Protein AF-A0A3M1KLF6-F1 (afdb_monomer)

Mean predicted aligned error: 7.5 Å

Foldseek 3Di:
DDWAQAQQPRHIAAFDPDQPDDDPVSVCCRRHHHPVLVVVLVVVLVVVCVVVVADCVDVVSVVVSVVVVCVNRVNDVPPDDDPPPPPPDD

pLDDT: mean 86.02, std 16.47, range [38.25, 96.5]

Secondary structure (DSS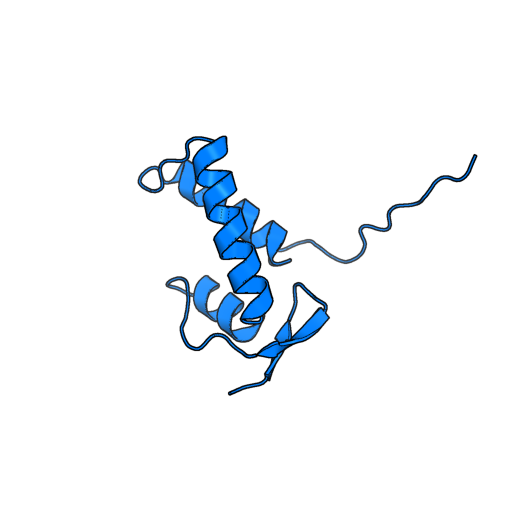P, 8-state):
--EEE-TTTSSEEEBPSS-SSSHHHHHHHHHHSBHHHHHHHHHHHHHHHHHTT--TTSHHHHHHHHHHHHHHTT--TT--S---------

Sequence (90 aa):
MATISCKRCGKDGEQLDQKPLGGSLGDEIRDSICASCWAEWDELQLKIINEYRLNLAIPQHYDMLVDEMRNFLNLKEGATGTQSLELEDD

Structure (mmCIF, N/CA/C/O backbone):
data_AF-A0A3M1KLF6-F1
#
_entry.id   AF-A0A3M1KLF6-F1
#
loop_
_atom_site.group_PDB
_atom_site.id
_atom_site.type_symbol
_atom_site.label_atom_id
_atom_site.label_alt_id
_atom_site.label_comp_id
_atom_site.label_asym_id
_atom_site.label_entity_id
_atom_site.label_seq_id
_atom_site.pdbx_PDB_ins_code
_atom_site.Cartn_x
_atom_site.Cartn_y
_atom_site.Cartn_z
_atom_site.occupancy
_atom_site.B_iso_or_equiv
_atom_site.auth_seq_id
_atom_site.auth_comp_id
_atom_site.auth_asym_id
_atom_site.auth_atom_id
_atom_site.pdbx_PDB_model_num
ATOM 1 N N . MET A 1 1 ? -19.393 -1.936 8.284 1.00 63.06 1 MET A N 1
ATOM 2 C CA . MET A 1 1 ? -18.028 -2.036 7.738 1.00 63.06 1 MET A CA 1
ATOM 3 C C . MET A 1 1 ? -17.240 -2.945 8.662 1.00 63.06 1 MET A C 1
ATOM 5 O O . MET A 1 1 ? -17.542 -2.960 9.852 1.00 63.06 1 MET A O 1
ATOM 9 N N . ALA A 1 2 ? -16.377 -3.803 8.122 1.00 85.75 2 ALA A N 1
ATOM 10 C CA . ALA A 1 2 ? -15.598 -4.726 8.942 1.00 85.75 2 ALA A CA 1
ATOM 11 C C . ALA A 1 2 ? -14.381 -3.995 9.516 1.00 85.75 2 ALA A C 1
ATOM 13 O O . ALA A 1 2 ? -13.789 -3.157 8.839 1.00 85.75 2 ALA A O 1
ATOM 14 N N . THR A 1 3 ? -14.029 -4.311 10.756 1.00 90.31 3 THR A N 1
ATOM 15 C CA . THR A 1 3 ? -12.821 -3.800 11.402 1.00 90.31 3 THR A CA 1
ATOM 16 C C . THR A 1 3 ? -11.734 -4.857 11.293 1.00 90.31 3 THR A C 1
ATOM 18 O O . THR A 1 3 ? -11.998 -6.030 11.559 1.00 90.31 3 THR A O 1
ATOM 21 N N . ILE A 1 4 ? -10.528 -4.449 10.914 1.00 94.00 4 ILE A N 1
ATOM 22 C CA . ILE A 1 4 ? -9.357 -5.323 10.850 1.00 94.00 4 ILE A CA 1
ATOM 23 C C . ILE A 1 4 ? -8.211 -4.745 11.675 1.00 94.00 4 ILE A C 1
ATOM 25 O O . ILE A 1 4 ? -8.098 -3.526 11.828 1.00 94.00 4 ILE A O 1
ATOM 29 N N . SER A 1 5 ? -7.323 -5.612 12.147 1.00 93.69 5 SER A N 1
ATOM 30 C CA . SER A 1 5 ? -6.098 -5.192 12.820 1.00 93.69 5 SER A CA 1
ATOM 31 C C . SER A 1 5 ? -5.023 -4.883 11.777 1.00 93.69 5 SER A C 1
ATOM 33 O O . SER A 1 5 ? -4.499 -5.778 11.114 1.00 93.69 5 SER A O 1
ATOM 35 N N . CYS A 1 6 ? -4.711 -3.598 11.604 1.00 94.94 6 CYS A N 1
ATOM 36 C CA . CYS A 1 6 ? -3.809 -3.137 10.556 1.00 94.94 6 CYS A CA 1
ATOM 37 C C . CYS A 1 6 ? -2.341 -3.445 10.890 1.00 94.94 6 CYS A C 1
ATOM 39 O O . CYS A 1 6 ? -1.809 -2.944 11.882 1.00 94.94 6 CYS A O 1
ATOM 41 N N . LYS A 1 7 ? -1.644 -4.186 10.018 1.00 93.50 7 LYS A N 1
ATOM 42 C CA . LYS A 1 7 ? -0.202 -4.483 10.150 1.00 93.50 7 LYS A CA 1
ATOM 43 C C . LYS A 1 7 ? 0.686 -3.236 10.073 1.00 93.50 7 LYS A C 1
ATOM 45 O O . LYS A 1 7 ? 1.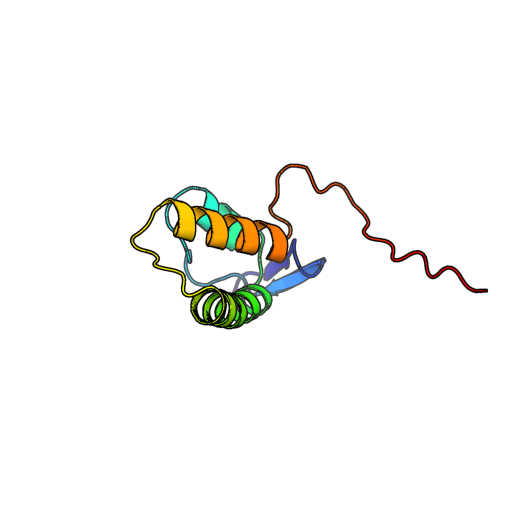776 -3.224 10.644 1.00 93.50 7 LYS A O 1
ATOM 50 N N . ARG A 1 8 ? 0.243 -2.182 9.376 1.00 92.81 8 ARG A N 1
ATOM 51 C CA . ARG A 1 8 ? 1.018 -0.941 9.230 1.00 92.81 8 ARG A CA 1
ATOM 52 C C . ARG A 1 8 ? 0.975 -0.089 10.494 1.00 92.81 8 ARG A C 1
ATOM 54 O O . ARG A 1 8 ? 2.020 0.196 11.068 1.00 92.81 8 ARG A O 1
ATOM 61 N N . CYS A 1 9 ? -0.215 0.326 10.925 1.00 93.06 9 CYS A N 1
ATOM 62 C CA . CYS A 1 9 ? -0.359 1.236 12.066 1.00 93.06 9 CYS A CA 1
ATOM 63 C C . CYS A 1 9 ? -0.506 0.524 13.421 1.00 93.06 9 CYS A C 1
ATOM 65 O O . CYS A 1 9 ? -0.505 1.192 14.454 1.00 93.06 9 CYS A O 1
ATOM 67 N N . GLY A 1 10 ? -0.649 -0.807 13.431 1.00 92.69 10 GLY A N 1
ATOM 68 C CA . GLY A 1 10 ? -0.800 -1.619 14.642 1.00 92.69 10 GLY A CA 1
ATOM 69 C C . GLY A 1 10 ? -2.130 -1.423 15.376 1.00 92.69 10 GLY A C 1
ATOM 70 O O . GLY A 1 10 ? -2.272 -1.881 16.506 1.00 92.69 10 GLY A O 1
ATOM 71 N N . LYS A 1 11 ? -3.089 -0.715 14.769 1.00 92.62 11 LYS A N 1
ATOM 72 C CA . LYS A 1 11 ? -4.400 -0.402 15.347 1.00 92.62 11 LYS A CA 1
ATOM 73 C C . LYS A 1 11 ? -5.516 -1.023 14.523 1.00 92.62 11 LYS A C 1
ATOM 75 O O . LYS A 1 11 ? -5.349 -1.306 13.335 1.00 92.62 11 LYS A O 1
ATOM 80 N N . ASP A 1 12 ? -6.667 -1.175 15.157 1.00 93.88 12 ASP A N 1
ATOM 81 C CA . ASP A 1 12 ? -7.890 -1.554 14.472 1.00 93.88 12 ASP A CA 1
ATOM 82 C C . ASP A 1 12 ? -8.387 -0.407 13.588 1.00 93.88 12 ASP A C 1
ATOM 84 O O . ASP A 1 12 ? -8.451 0.752 14.009 1.00 93.88 12 A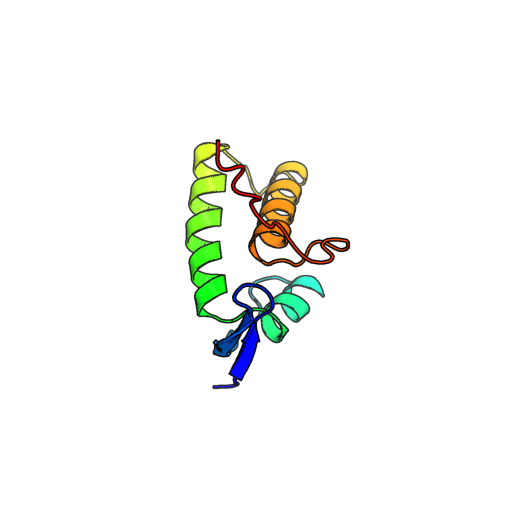SP A O 1
ATOM 88 N N . GLY A 1 13 ? -8.720 -0.732 12.345 1.00 94.19 13 GLY A N 1
ATOM 89 C CA . GLY A 1 13 ? -9.196 0.226 11.361 1.00 94.19 13 GLY A CA 1
ATOM 90 C C . GLY A 1 13 ? -10.216 -0.390 10.420 1.00 94.19 13 GLY A C 1
ATOM 91 O O . GLY A 1 13 ? -10.456 -1.596 10.424 1.00 94.19 13 GLY A O 1
ATOM 92 N N . GLU A 1 14 ? -10.834 0.462 9.615 1.00 95.31 14 GLU A N 1
ATOM 93 C CA . GLU A 1 14 ? -11.840 0.038 8.650 1.00 95.31 14 GLU A CA 1
ATOM 94 C C . GLU A 1 14 ? -11.208 -0.792 7.529 1.00 95.31 14 GLU A C 1
ATOM 96 O O . GLU A 1 14 ? -10.150 -0.438 7.007 1.00 95.31 14 GLU A O 1
ATOM 101 N N . GLN A 1 15 ? -11.834 -1.911 7.178 1.00 94.12 15 GLN A N 1
ATOM 102 C CA . GLN A 1 15 ? -11.411 -2.746 6.060 1.00 94.12 15 GLN A CA 1
ATOM 103 C C . GLN A 1 15 ? -11.647 -2.033 4.723 1.00 94.12 15 GLN A C 1
ATOM 105 O O . GLN A 1 15 ? -12.623 -1.303 4.573 1.00 94.12 15 GLN A O 1
ATOM 110 N N . LEU A 1 16 ? -10.805 -2.303 3.722 1.00 93.38 16 LEU A N 1
ATOM 111 C CA . LEU A 1 16 ? -11.054 -1.852 2.352 1.00 93.38 16 LEU A CA 1
ATOM 112 C C . LEU A 1 16 ? -12.333 -2.492 1.780 1.00 93.38 16 LEU A C 1
ATOM 114 O O . LEU A 1 16 ? -12.509 -3.715 1.835 1.00 93.38 16 LEU A O 1
ATOM 118 N N . ASP A 1 17 ? -13.174 -1.679 1.135 1.00 89.19 17 ASP A N 1
ATOM 119 C CA . ASP A 1 17 ? -14.377 -2.148 0.433 1.00 89.19 17 ASP A CA 1
ATOM 120 C C . ASP A 1 17 ? -14.057 -3.122 -0.708 1.00 89.19 17 ASP A C 1
ATOM 122 O O . ASP A 1 17 ? -14.807 -4.068 -0.963 1.00 89.19 17 ASP A O 1
ATOM 126 N N . GLN A 1 18 ? -12.936 -2.906 -1.404 1.00 88.25 18 GLN A N 1
ATOM 127 C CA . GLN A 1 18 ? -12.517 -3.702 -2.556 1.00 88.25 18 GLN A CA 1
ATOM 128 C C . GLN A 1 18 ? -11.024 -4.020 -2.516 1.00 88.25 18 GLN A C 1
ATOM 130 O O . GLN A 1 18 ? -10.234 -3.323 -1.883 1.00 88.25 18 GLN A O 1
ATOM 135 N N . LYS A 1 19 ? -10.637 -5.093 -3.213 1.00 89.75 19 LYS A N 1
ATOM 136 C CA . LYS A 1 19 ? -9.227 -5.448 -3.383 1.00 89.75 19 LYS A CA 1
ATOM 137 C C . LYS A 1 19 ? -8.555 -4.392 -4.267 1.00 89.75 19 LYS A C 1
ATOM 139 O O . LYS A 1 19 ? -9.004 -4.215 -5.400 1.00 89.75 19 LYS A O 1
ATOM 144 N N . PRO A 1 20 ? -7.491 -3.724 -3.797 1.00 86.56 20 PRO A N 1
ATOM 145 C CA . PRO A 1 20 ? -6.832 -2.689 -4.588 1.00 86.56 20 PRO A CA 1
ATOM 146 C C . PRO A 1 20 ? -5.970 -3.264 -5.716 1.00 86.56 20 PRO A C 1
ATOM 148 O O . PRO A 1 20 ? -5.736 -2.608 -6.726 1.00 86.56 20 PRO A O 1
ATOM 151 N N . LEU A 1 21 ? -5.492 -4.496 -5.539 1.00 87.00 21 LEU A N 1
ATOM 152 C CA . LEU A 1 21 ? -4.654 -5.213 -6.490 1.00 87.00 21 LEU A CA 1
ATOM 153 C C . LEU A 1 21 ? -5.255 -6.587 -6.793 1.00 87.00 21 LEU A C 1
ATOM 155 O O . LEU A 1 21 ? -6.030 -7.140 -6.011 1.00 87.00 21 LEU A O 1
ATOM 159 N N . GLY A 1 22 ? -4.885 -7.142 -7.945 1.00 89.19 22 GLY A N 1
ATOM 160 C CA . GLY A 1 22 ? -5.211 -8.518 -8.303 1.00 89.19 22 GLY A CA 1
ATOM 161 C C . GLY A 1 22 ? -4.292 -9.537 -7.621 1.00 89.19 22 GLY A C 1
ATOM 162 O O . GLY A 1 22 ? -3.176 -9.223 -7.208 1.00 89.19 22 GLY A O 1
ATOM 163 N N . GLY A 1 23 ? -4.752 -10.787 -7.556 1.00 90.56 23 GLY A N 1
ATOM 164 C CA . GLY A 1 23 ? -3.982 -11.907 -7.007 1.00 90.56 23 GLY A CA 1
ATOM 165 C C . GLY A 1 23 ? -3.850 -11.889 -5.480 1.00 90.56 23 GLY A C 1
ATOM 166 O O . GLY A 1 23 ? -4.496 -11.104 -4.791 1.00 90.56 23 GLY A O 1
ATOM 167 N N . SER A 1 24 ? -2.989 -12.765 -4.955 1.00 90.00 24 SER A N 1
ATOM 168 C CA . S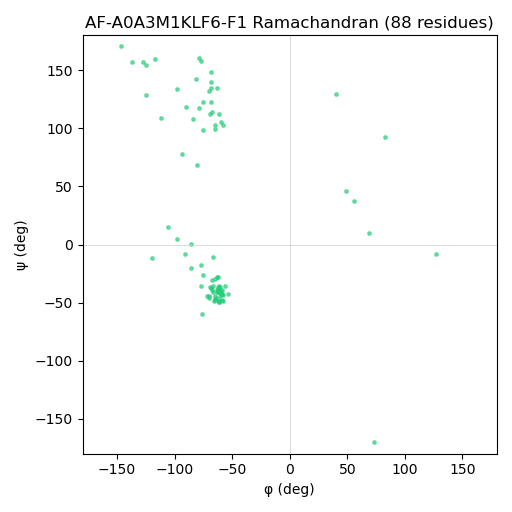ER A 1 24 ? -2.860 -13.022 -3.512 1.00 90.00 24 SER A CA 1
ATOM 169 C C . SER A 1 24 ? -2.409 -11.805 -2.697 1.00 90.00 24 SER A C 1
ATOM 171 O O . SER A 1 24 ? -2.761 -11.685 -1.530 1.00 90.00 24 SER A O 1
ATOM 173 N N . LEU A 1 25 ? -1.659 -10.883 -3.308 1.00 89.62 25 LEU A N 1
ATOM 174 C CA . LEU A 1 25 ? -1.216 -9.654 -2.644 1.00 89.62 25 LEU A CA 1
ATOM 175 C C . LEU A 1 25 ? -2.391 -8.715 -2.341 1.00 89.62 25 LEU A C 1
ATOM 177 O O . LEU A 1 25 ? -2.439 -8.107 -1.277 1.00 89.62 25 LEU A O 1
ATOM 181 N N . GLY A 1 26 ? -3.358 -8.617 -3.257 1.00 91.88 26 GLY A N 1
ATOM 182 C CA . GLY A 1 26 ? -4.562 -7.818 -3.038 1.00 91.88 26 GLY A CA 1
ATOM 183 C C . GLY A 1 26 ? -5.450 -8.377 -1.929 1.00 91.88 26 GLY A C 1
ATOM 184 O O . GLY A 1 26 ? -6.035 -7.603 -1.173 1.00 91.88 26 GLY A O 1
ATOM 185 N N . ASP A 1 27 ? -5.519 -9.707 -1.810 1.00 92.44 27 ASP A N 1
ATOM 186 C CA . ASP A 1 27 ? -6.155 -10.385 -0.677 1.00 92.44 27 ASP A CA 1
ATOM 187 C C . ASP A 1 27 ? -5.450 -10.047 0.645 1.00 92.44 27 ASP A C 1
ATOM 189 O O . ASP A 1 27 ? -6.106 -9.605 1.584 1.00 92.44 27 ASP A O 1
ATOM 193 N N . GLU A 1 28 ? -4.118 -10.157 0.705 1.00 92.00 28 GLU A N 1
ATOM 194 C CA . GLU A 1 28 ? -3.360 -9.850 1.926 1.00 92.00 28 GLU A CA 1
ATOM 195 C C . GLU A 1 28 ? -3.540 -8.395 2.377 1.00 92.00 28 GLU A C 1
ATOM 197 O O . GLU A 1 28 ? -3.770 -8.143 3.562 1.00 92.00 28 GLU A O 1
ATOM 202 N N . ILE A 1 29 ? -3.475 -7.441 1.444 1.00 93.56 29 ILE A N 1
ATOM 203 C CA . ILE A 1 29 ? -3.673 -6.018 1.743 1.00 93.56 29 ILE A CA 1
ATOM 204 C C . ILE A 1 29 ? -5.079 -5.786 2.293 1.00 93.56 29 ILE A C 1
ATOM 206 O O . ILE A 1 29 ? -5.231 -5.141 3.325 1.00 93.56 29 ILE A O 1
ATOM 210 N N . ARG A 1 30 ? -6.108 -6.340 1.646 1.00 94.19 30 ARG A N 1
ATOM 211 C CA . ARG A 1 30 ? -7.497 -6.162 2.082 1.00 94.19 30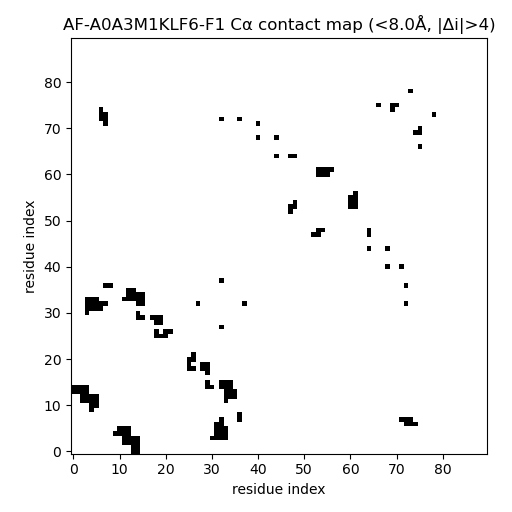 ARG A CA 1
ATOM 212 C C . ARG A 1 30 ? -7.756 -6.734 3.479 1.00 94.19 30 ARG A C 1
ATOM 214 O O . ARG A 1 30 ? -8.552 -6.164 4.219 1.00 94.19 30 ARG A O 1
ATOM 221 N N . ASP A 1 31 ? -7.135 -7.854 3.832 1.00 92.62 31 ASP A N 1
ATOM 222 C CA . ASP A 1 31 ? -7.329 -8.491 5.140 1.00 92.62 31 ASP A CA 1
ATOM 223 C C . ASP A 1 31 ? -6.413 -7.925 6.240 1.00 92.62 31 ASP A C 1
ATOM 225 O O . ASP A 1 31 ? -6.729 -8.063 7.420 1.00 92.62 31 ASP A O 1
ATOM 229 N N . SER A 1 32 ? -5.307 -7.259 5.880 1.00 93.00 32 SER A N 1
ATOM 230 C CA . SER A 1 32 ? -4.266 -6.847 6.839 1.00 93.00 32 SER A CA 1
ATOM 231 C C . SER A 1 32 ? -4.005 -5.341 6.931 1.00 93.00 32 SER A C 1
ATOM 233 O O . SER A 1 32 ? -3.273 -4.925 7.827 1.00 93.00 32 SER A O 1
ATOM 235 N N . ILE A 1 33 ? -4.527 -4.515 6.022 1.00 95.81 33 ILE A N 1
ATOM 236 C CA . ILE A 1 33 ? -4.251 -3.070 5.945 1.00 95.81 33 ILE A CA 1
ATOM 237 C C . ILE A 1 33 ? -5.562 -2.297 5.974 1.00 95.81 33 ILE A C 1
ATOM 239 O O . ILE A 1 33 ? -6.484 -2.610 5.229 1.00 95.81 33 ILE A O 1
ATOM 243 N N . CYS A 1 34 ? -5.679 -1.311 6.863 1.00 95.75 34 CYS A N 1
ATOM 244 C CA . CY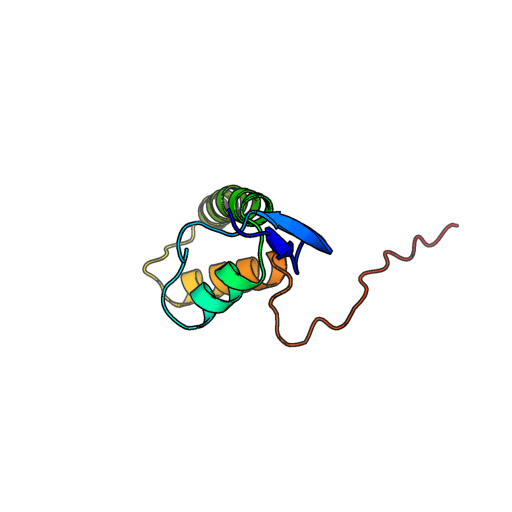S A 1 34 ? -6.902 -0.521 6.968 1.00 95.75 34 CYS A CA 1
ATOM 245 C C . CYS A 1 34 ? -7.011 0.522 5.845 1.00 95.75 34 CYS A C 1
ATOM 247 O O . CYS A 1 34 ? -6.009 0.963 5.277 1.00 95.75 34 CYS A O 1
ATOM 249 N N . ALA A 1 35 ? -8.236 0.970 5.578 1.00 94.56 35 ALA A N 1
ATOM 250 C CA . ALA A 1 35 ? -8.561 1.935 4.536 1.00 94.56 35 ALA A CA 1
ATOM 251 C C . ALA A 1 35 ? -7.777 3.252 4.676 1.00 94.56 35 ALA A C 1
ATOM 253 O O . ALA A 1 35 ? -7.346 3.812 3.671 1.00 94.56 35 ALA A O 1
ATOM 254 N N . SER A 1 36 ? -7.521 3.720 5.905 1.00 94.81 36 SER A N 1
ATOM 255 C CA . SER A 1 36 ? -6.744 4.945 6.134 1.00 94.81 36 SER A CA 1
ATOM 256 C C . SER A 1 36 ? -5.285 4.798 5.695 1.00 94.81 36 SER A C 1
ATOM 258 O O . SER A 1 36 ? -4.792 5.630 4.944 1.00 94.81 36 SER A O 1
ATOM 260 N N . CYS A 1 37 ? -4.611 3.713 6.091 1.00 95.94 37 CYS A N 1
ATOM 261 C CA . CYS A 1 37 ? -3.222 3.472 5.693 1.00 95.94 37 CYS A CA 1
ATOM 262 C C . CYS A 1 37 ? -3.094 3.194 4.193 1.00 95.94 37 CYS A C 1
ATOM 264 O O . CYS A 1 37 ? -2.076 3.522 3.589 1.00 95.94 37 CYS A O 1
ATOM 266 N N . TRP A 1 38 ? -4.123 2.600 3.585 1.00 95.44 38 TRP A N 1
ATOM 267 C CA . TRP A 1 38 ? -4.168 2.449 2.138 1.00 95.44 38 TRP A CA 1
ATOM 268 C C . TRP A 1 38 ? -4.290 3.800 1.418 1.00 95.44 38 TRP A C 1
ATOM 270 O O . TRP A 1 38 ? -3.602 4.019 0.427 1.00 95.44 38 TRP A O 1
ATOM 280 N N . ALA A 1 39 ? -5.107 4.725 1.929 1.00 95.12 39 ALA A N 1
ATOM 281 C CA . ALA A 1 39 ? -5.211 6.072 1.368 1.00 95.12 39 ALA A CA 1
ATOM 282 C C . ALA A 1 39 ? -3.873 6.831 1.447 1.00 95.12 39 ALA A C 1
ATOM 284 O O . ALA A 1 39 ? -3.466 7.457 0.472 1.00 95.12 39 ALA A O 1
ATOM 285 N N . GLU A 1 40 ? -3.142 6.700 2.559 1.00 95.81 40 GLU A N 1
ATOM 286 C CA . GLU A 1 40 ? -1.794 7.273 2.695 1.00 95.81 40 GLU A CA 1
ATOM 287 C C . GLU A 1 40 ? -0.812 6.689 1.664 1.00 95.81 40 GLU A C 1
ATOM 289 O O . GLU A 1 40 ? 0.004 7.415 1.089 1.00 95.81 40 GLU A O 1
ATOM 294 N N . TRP A 1 41 ? -0.900 5.378 1.403 1.00 96.06 41 TRP A N 1
ATOM 295 C CA . TRP A 1 41 ? -0.118 4.740 0.345 1.00 96.06 41 TRP A CA 1
ATOM 296 C C . TRP A 1 41 ? -0.482 5.293 -1.038 1.00 96.06 41 TRP A C 1
ATOM 298 O O . TRP A 1 41 ? 0.420 5.526 -1.839 1.00 96.06 41 TRP A O 1
ATOM 308 N N . ASP A 1 42 ? -1.763 5.554 -1.308 1.00 94.75 42 ASP A N 1
ATOM 309 C CA . ASP A 1 42 ? -2.222 6.087 -2.595 1.00 94.75 42 ASP A CA 1
ATOM 310 C C . ASP A 1 42 ? -1.585 7.448 -2.926 1.00 94.75 42 ASP A C 1
ATOM 312 O O . ASP A 1 42 ? -1.072 7.682 -4.023 1.00 94.75 42 ASP A O 1
ATOM 316 N N . GLU A 1 43 ? -1.508 8.325 -1.929 1.00 96.50 43 GLU A N 1
ATOM 317 C CA . GLU A 1 43 ? -0.837 9.615 -2.073 1.00 96.50 43 GLU A CA 1
ATOM 318 C C . GLU A 1 43 ? 0.682 9.466 -2.240 1.00 96.50 43 GLU A C 1
ATOM 320 O O . GLU A 1 43 ? 1.314 10.220 -2.991 1.00 96.50 43 GLU A O 1
ATOM 325 N N . LEU A 1 44 ? 1.291 8.505 -1.539 1.00 95.56 44 LEU A N 1
ATOM 326 C CA . LEU A 1 44 ? 2.727 8.253 -1.610 1.00 95.56 44 LEU A CA 1
ATOM 327 C C . LEU A 1 44 ? 3.135 7.646 -2.959 1.00 95.56 44 LEU A C 1
ATOM 329 O O . LEU A 1 44 ? 4.105 8.120 -3.553 1.00 95.56 44 LEU A O 1
ATOM 333 N N . GLN A 1 45 ? 2.393 6.661 -3.480 1.00 95.19 45 GLN A N 1
ATOM 334 C CA . GLN A 1 45 ? 2.708 6.029 -4.766 1.00 95.19 45 GLN A CA 1
ATOM 335 C C . GLN A 1 45 ? 2.728 7.052 -5.901 1.00 95.19 45 GLN A C 1
ATOM 337 O O . GLN A 1 45 ? 3.625 7.020 -6.741 1.00 95.19 45 GLN A O 1
ATOM 342 N N . LEU A 1 46 ? 1.807 8.021 -5.893 1.00 95.06 46 LEU A N 1
ATOM 343 C CA . LEU A 1 46 ? 1.781 9.095 -6.884 1.00 95.06 46 LEU A CA 1
ATOM 344 C C . LEU A 1 46 ? 3.038 9.968 -6.806 1.00 95.06 46 LEU A C 1
ATOM 346 O O . LEU A 1 46 ? 3.591 10.340 -7.843 1.00 95.06 46 LEU A O 1
ATOM 350 N N . LYS A 1 47 ? 3.523 10.282 -5.598 1.00 96.25 47 LYS A N 1
ATOM 351 C CA . LYS A 1 47 ? 4.779 11.030 -5.413 1.00 96.25 47 LYS A CA 1
ATOM 352 C C . LYS A 1 47 ? 5.971 10.228 -5.928 1.00 96.25 47 LYS A C 1
ATOM 354 O O . LYS A 1 47 ? 6.747 10.759 -6.712 1.00 96.25 47 LYS A O 1
ATOM 359 N N . ILE A 1 48 ? 6.064 8.945 -5.574 1.00 94.81 48 ILE A N 1
ATOM 360 C CA . ILE A 1 48 ? 7.132 8.045 -6.037 1.00 94.81 48 ILE A CA 1
ATOM 361 C C . ILE A 1 48 ? 7.142 7.969 -7.570 1.00 94.81 48 ILE A C 1
ATOM 363 O O . ILE A 1 48 ? 8.181 8.174 -8.195 1.00 94.81 48 ILE A O 1
ATOM 367 N N . ILE A 1 49 ? 5.986 7.745 -8.199 1.00 94.69 49 ILE A N 1
ATOM 368 C CA . ILE A 1 49 ? 5.877 7.668 -9.662 1.00 94.69 49 ILE A CA 1
ATOM 369 C C . ILE A 1 49 ? 6.370 8.963 -10.317 1.00 94.69 49 ILE A C 1
ATOM 371 O O . ILE A 1 49 ? 7.109 8.912 -11.302 1.00 94.69 49 ILE A O 1
ATOM 375 N N . ASN A 1 50 ? 5.989 10.120 -9.774 1.00 95.62 50 ASN A N 1
ATOM 376 C CA . ASN A 1 50 ? 6.356 11.414 -10.341 1.00 95.62 50 ASN A CA 1
ATOM 377 C C . ASN A 1 50 ? 7.840 11.758 -10.150 1.00 95.62 50 ASN A C 1
ATOM 379 O O . ASN A 1 50 ? 8.467 12.203 -11.114 1.00 95.62 50 ASN A O 1
ATOM 383 N N . GLU A 1 51 ? 8.391 11.526 -8.957 1.00 94.81 51 GLU A N 1
ATOM 384 C CA . GLU A 1 51 ? 9.781 11.847 -8.605 1.00 94.81 51 GLU A CA 1
ATOM 385 C C . GLU A 1 51 ? 10.773 10.928 -9.326 1.00 94.81 51 GLU A C 1
ATOM 387 O O . GLU A 1 51 ? 11.728 11.398 -9.944 1.00 94.81 51 GLU A O 1
ATOM 392 N N . TYR A 1 52 ? 10.510 9.618 -9.338 1.00 94.06 52 TYR A N 1
ATOM 393 C CA . TYR A 1 52 ? 11.360 8.636 -10.022 1.00 94.06 52 TYR A CA 1
ATOM 394 C C . TYR A 1 52 ? 11.022 8.475 -11.511 1.00 94.06 52 TYR A C 1
ATOM 396 O O . TYR A 1 52 ? 11.650 7.668 -12.199 1.00 94.06 52 TYR A O 1
ATOM 404 N N . ARG A 1 53 ? 10.037 9.229 -12.025 1.00 95.31 53 ARG A N 1
ATOM 405 C CA . ARG A 1 53 ? 9.533 9.135 -13.409 1.00 95.31 53 ARG A CA 1
ATOM 406 C C . ARG A 1 53 ? 9.228 7.686 -13.806 1.00 95.31 53 ARG A C 1
ATOM 408 O O . ARG A 1 53 ? 9.617 7.221 -14.880 1.00 95.31 53 ARG A O 1
ATOM 415 N N . LEU A 1 54 ? 8.549 6.957 -12.920 1.00 94.81 54 LEU A N 1
ATOM 416 C CA . LEU A 1 54 ? 8.256 5.548 -13.143 1.00 94.81 54 LEU A CA 1
ATOM 417 C C . LEU A 1 54 ? 7.258 5.369 -14.287 1.00 94.81 54 LEU A C 1
ATOM 419 O O . LEU A 1 54 ? 6.278 6.100 -14.405 1.00 94.81 54 LEU A O 1
ATOM 423 N N . ASN A 1 55 ? 7.487 4.347 -15.109 1.00 93.19 55 ASN A N 1
ATOM 424 C CA . ASN A 1 55 ? 6.551 3.923 -16.133 1.00 93.19 55 ASN A CA 1
ATOM 425 C C . ASN A 1 55 ? 5.993 2.557 -15.734 1.00 93.19 55 ASN A C 1
ATOM 427 O O . ASN A 1 55 ? 6.699 1.557 -15.820 1.00 93.19 55 ASN A O 1
ATOM 431 N N . LEU A 1 56 ? 4.723 2.515 -15.330 1.00 91.06 56 LEU A N 1
ATOM 432 C CA . LEU A 1 56 ? 4.061 1.291 -14.858 1.00 91.06 56 LEU A CA 1
ATOM 433 C C . LEU A 1 56 ? 3.873 0.228 -15.952 1.00 91.06 56 LEU A C 1
ATOM 435 O O . LEU A 1 56 ? 3.538 -0.910 -15.642 1.00 91.06 56 LEU A O 1
ATOM 439 N N . ALA A 1 57 ? 4.111 0.568 -17.223 1.00 94.69 57 ALA A N 1
ATOM 440 C CA . ALA A 1 57 ? 4.173 -0.415 -18.300 1.00 94.69 57 ALA A CA 1
ATOM 441 C C . ALA A 1 57 ? 5.500 -1.198 -18.315 1.00 94.69 57 ALA A C 1
ATOM 443 O O . ALA A 1 57 ? 5.580 -2.248 -18.951 1.00 94.69 57 ALA A O 1
ATOM 444 N N . ILE A 1 58 ? 6.546 -0.697 -17.643 1.00 95.06 58 ILE A N 1
ATOM 445 C CA . ILE A 1 58 ? 7.838 -1.376 -17.515 1.00 95.06 58 ILE A CA 1
ATOM 446 C C . ILE A 1 58 ? 7.793 -2.258 -16.257 1.00 95.06 58 ILE A C 1
ATOM 448 O O . ILE A 1 58 ? 7.694 -1.715 -15.154 1.00 95.06 58 ILE A O 1
ATOM 452 N N . PRO A 1 59 ? 7.938 -3.593 -16.381 1.00 94.06 59 PRO A N 1
ATOM 453 C CA . PRO A 1 59 ? 7.842 -4.512 -15.244 1.00 94.06 59 PRO A CA 1
ATOM 454 C C . PRO A 1 59 ? 8.777 -4.144 -14.089 1.00 94.06 59 PRO A C 1
ATOM 456 O O . PRO A 1 59 ? 8.349 -4.081 -12.950 1.00 94.06 59 PRO A O 1
ATOM 459 N N . GLN A 1 60 ? 10.019 -3.764 -14.395 1.00 94.19 60 GLN A N 1
ATOM 460 C CA . GLN A 1 60 ? 11.025 -3.386 -13.394 1.00 94.19 60 GLN A CA 1
ATOM 461 C C . GLN A 1 60 ? 10.608 -2.172 -12.545 1.00 94.19 60 GLN A C 1
ATOM 463 O O . GLN A 1 60 ? 10.906 -2.113 -11.356 1.00 94.19 60 GLN A O 1
ATOM 468 N N . HIS A 1 61 ? 9.917 -1.198 -13.145 1.00 96.25 61 HIS A N 1
ATOM 469 C CA . HIS A 1 61 ? 9.442 -0.009 -12.434 1.00 96.25 61 HIS A CA 1
ATOM 470 C C . HIS A 1 61 ? 8.210 -0.344 -11.589 1.00 96.25 61 HIS A C 1
ATOM 472 O O . HIS A 1 61 ? 8.047 0.188 -10.493 1.00 96.25 61 HIS A O 1
ATOM 478 N N . TYR A 1 62 ? 7.355 -1.240 -12.089 1.00 93.31 62 TYR A N 1
ATOM 479 C CA . TYR A 1 62 ? 6.239 -1.778 -11.321 1.00 93.31 62 TYR A CA 1
ATOM 480 C C . TYR A 1 62 ? 6.733 -2.580 -10.108 1.00 93.31 62 TYR A C 1
ATOM 482 O O . TYR A 1 62 ? 6.260 -2.344 -9.002 1.00 93.31 62 TYR A O 1
ATOM 490 N N . ASP A 1 63 ? 7.728 -3.454 -10.285 1.00 92.75 63 ASP A N 1
ATOM 491 C CA . ASP A 1 63 ? 8.351 -4.209 -9.193 1.00 92.75 63 ASP A CA 1
ATOM 492 C C . ASP A 1 63 ? 8.953 -3.279 -8.130 1.00 92.75 63 ASP A C 1
ATOM 494 O O . ASP A 1 63 ? 8.740 -3.499 -6.940 1.00 92.75 63 ASP A O 1
ATOM 498 N N . MET A 1 64 ? 9.629 -2.198 -8.540 1.00 94.12 64 MET A N 1
ATOM 499 C CA . MET A 1 64 ? 10.125 -1.173 -7.612 1.00 94.12 64 MET A CA 1
ATOM 500 C C . MET A 1 64 ? 8.985 -0.538 -6.806 1.00 94.12 64 MET A C 1
ATOM 502 O O . MET A 1 64 ? 9.079 -0.435 -5.586 1.00 94.12 64 MET A O 1
ATOM 506 N N . LEU A 1 65 ? 7.894 -0.136 -7.468 1.00 94.12 65 LEU A N 1
ATOM 507 C CA . LEU A 1 65 ? 6.745 0.456 -6.783 1.00 94.12 65 LEU A CA 1
ATOM 508 C C . LEU A 1 65 ? 6.095 -0.532 -5.802 1.00 94.12 65 LEU A C 1
ATOM 510 O O . LEU A 1 65 ?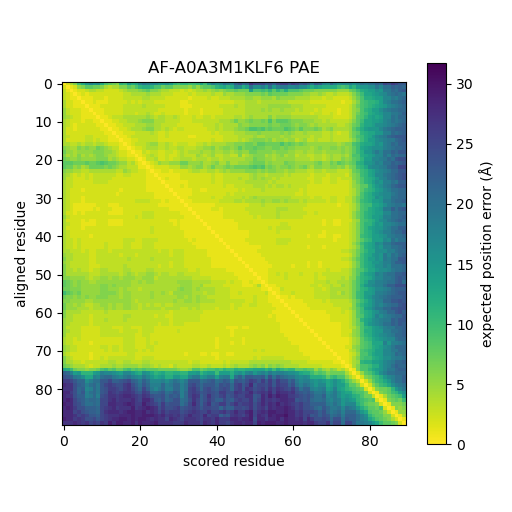 5.672 -0.141 -4.716 1.00 94.12 65 LEU A O 1
ATOM 514 N N . VAL A 1 66 ? 6.028 -1.813 -6.167 1.00 92.75 66 VAL A N 1
ATOM 515 C CA . VAL A 1 66 ? 5.506 -2.872 -5.298 1.00 92.75 66 VAL A CA 1
ATOM 516 C C . VAL A 1 66 ? 6.434 -3.138 -4.107 1.00 92.75 66 VAL A C 1
ATOM 518 O O . VAL A 1 66 ? 5.922 -3.398 -3.018 1.00 92.75 66 VAL A O 1
ATOM 521 N N . ASP A 1 67 ? 7.761 -3.062 -4.257 1.00 93.25 67 ASP A N 1
ATOM 522 C CA . ASP A 1 67 ? 8.683 -3.176 -3.112 1.00 93.25 67 ASP A CA 1
ATOM 523 C C . ASP A 1 67 ? 8.502 -2.004 -2.141 1.00 93.25 67 ASP A C 1
ATOM 525 O O . ASP A 1 67 ? 8.342 -2.228 -0.940 1.00 93.25 67 ASP A O 1
ATOM 529 N N . GLU A 1 68 ? 8.394 -0.776 -2.660 1.00 94.50 68 GLU A N 1
ATOM 530 C CA . GLU A 1 68 ? 8.089 0.414 -1.857 1.00 94.50 68 GLU A CA 1
ATOM 531 C C . GLU A 1 68 ? 6.737 0.279 -1.141 1.00 94.50 68 GLU A 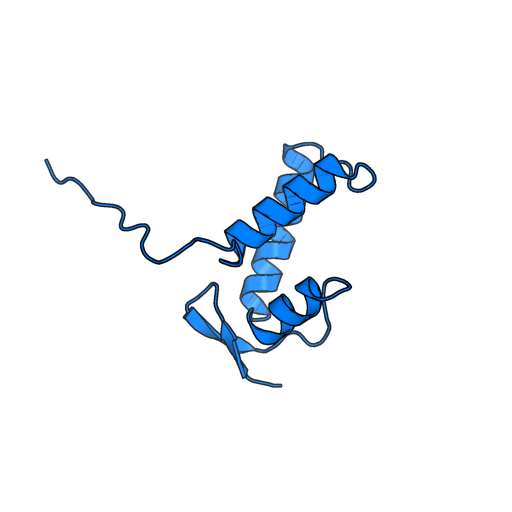C 1
ATOM 533 O O . GLU A 1 68 ? 6.631 0.595 0.043 1.00 94.50 68 GLU A O 1
ATOM 538 N N . MET A 1 69 ? 5.721 -0.279 -1.811 1.00 95.06 69 MET A N 1
ATOM 539 C CA . MET A 1 69 ? 4.421 -0.573 -1.199 1.00 95.06 69 MET A CA 1
ATOM 540 C C . MET A 1 69 ? 4.558 -1.564 -0.050 1.00 95.06 69 MET A C 1
ATOM 542 O O . MET A 1 69 ? 4.025 -1.347 1.036 1.00 95.06 69 MET A O 1
ATOM 546 N N . ARG A 1 70 ? 5.262 -2.678 -0.277 1.00 93.38 70 ARG A N 1
ATOM 547 C CA . ARG A 1 70 ? 5.464 -3.715 0.742 1.00 93.38 70 ARG A CA 1
ATOM 548 C C . ARG A 1 70 ? 6.236 -3.161 1.932 1.00 93.38 70 ARG A C 1
ATOM 550 O O . ARG A 1 70 ? 5.892 -3.481 3.066 1.00 93.38 70 ARG A O 1
ATOM 557 N N . ASN A 1 71 ? 7.226 -2.309 1.691 1.00 92.88 71 ASN A N 1
ATOM 558 C CA . ASN A 1 71 ? 7.963 -1.611 2.735 1.00 92.88 71 ASN A CA 1
ATOM 559 C C . ASN A 1 71 ? 7.053 -0.643 3.511 1.00 92.88 71 ASN A C 1
ATOM 561 O O . ASN A 1 71 ? 6.991 -0.684 4.739 1.00 92.88 71 ASN A O 1
ATOM 565 N N . PHE A 1 72 ? 6.270 0.170 2.801 1.00 94.12 72 PHE A N 1
ATOM 566 C CA . PHE A 1 72 ? 5.326 1.098 3.412 1.00 94.12 72 PHE A CA 1
ATOM 567 C C . PHE A 1 72 ? 4.204 0.388 4.174 1.00 94.12 72 PHE A C 1
ATOM 569 O O . PHE A 1 72 ? 3.707 0.932 5.142 1.00 94.12 72 PHE A O 1
ATOM 576 N N . LEU A 1 73 ? 3.791 -0.819 3.800 1.00 93.75 73 LEU A N 1
ATOM 577 C CA . LEU A 1 73 ? 2.697 -1.535 4.467 1.00 93.75 73 LEU A CA 1
ATOM 578 C C . LEU A 1 73 ? 3.174 -2.569 5.499 1.00 93.75 73 LEU A C 1
ATOM 580 O O . LEU A 1 73 ? 2.346 -3.268 6.080 1.00 93.75 73 LEU A O 1
ATOM 584 N N . ASN A 1 74 ? 4.483 -2.656 5.760 1.00 93.31 74 ASN A N 1
ATOM 585 C CA . ASN A 1 74 ? 5.101 -3.696 6.595 1.00 93.31 74 ASN A CA 1
ATOM 586 C C . ASN A 1 74 ? 4.779 -5.132 6.111 1.00 93.31 74 ASN A C 1
ATOM 588 O O . ASN A 1 74 ? 4.573 -6.041 6.913 1.00 93.31 74 ASN A O 1
ATOM 592 N N . LEU A 1 75 ? 4.730 -5.341 4.790 1.00 89.19 75 LEU A N 1
ATOM 593 C CA . LEU A 1 75 ? 4.437 -6.623 4.124 1.00 89.19 75 LEU A CA 1
ATOM 594 C C . LEU A 1 75 ? 5.683 -7.283 3.499 1.00 89.19 75 LEU A C 1
ATOM 596 O O . LEU A 1 75 ? 5.566 -8.165 2.645 1.00 89.19 75 LEU A O 1
ATOM 600 N N . LYS A 1 76 ? 6.892 -6.838 3.860 1.00 82.38 76 LYS A N 1
ATOM 601 C CA . LYS A 1 76 ? 8.143 -7.452 3.392 1.00 82.38 76 LYS A CA 1
ATOM 602 C C . LYS A 1 76 ? 8.414 -8.722 4.208 1.00 82.38 76 LYS A C 1
ATOM 604 O O . LYS A 1 76 ? 8.582 -8.645 5.426 1.00 82.38 76 LYS A O 1
ATOM 609 N N . GLU A 1 77 ? 8.445 -9.886 3.554 1.00 63.09 77 GLU A N 1
ATOM 610 C CA . GLU A 1 77 ? 8.812 -11.159 4.194 1.00 63.09 77 GLU A CA 1
ATOM 611 C C . GLU A 1 77 ? 10.240 -11.045 4.759 1.00 63.09 77 GLU A C 1
ATOM 613 O O . GLU A 1 77 ? 11.212 -10.997 4.009 1.00 63.09 77 GLU A O 1
ATOM 618 N N . GLY A 1 78 ? 10.358 -10.920 6.087 1.00 53.81 78 GLY A N 1
ATOM 619 C CA . GLY A 1 78 ? 11.636 -10.778 6.800 1.00 53.81 78 GLY A CA 1
ATOM 620 C C . GLY A 1 78 ? 11.751 -9.579 7.750 1.00 53.81 78 GLY A C 1
ATOM 621 O O . GLY A 1 78 ? 12.705 -9.529 8.524 1.00 53.81 78 GLY A O 1
ATOM 622 N N . ALA A 1 79 ? 10.794 -8.644 7.769 1.00 43.53 79 ALA A N 1
ATOM 623 C CA . ALA A 1 79 ? 10.800 -7.528 8.723 1.00 43.53 79 ALA A CA 1
ATOM 624 C C . ALA A 1 79 ? 10.254 -7.954 10.101 1.00 43.53 79 ALA A C 1
ATOM 626 O O . ALA A 1 79 ? 9.170 -7.565 10.534 1.00 43.53 79 ALA A O 1
ATOM 627 N N . THR A 1 80 ? 11.017 -8.796 10.793 1.00 38.25 80 THR A N 1
ATOM 628 C CA . THR A 1 80 ? 10.851 -9.024 12.231 1.00 38.25 80 THR A CA 1
ATOM 629 C C . THR A 1 80 ? 11.241 -7.731 12.940 1.00 38.25 80 THR A C 1
ATOM 631 O O . THR A 1 80 ? 12.394 -7.344 12.841 1.00 38.25 80 THR A O 1
ATOM 634 N N . GLY A 1 81 ? 10.270 -7.082 13.589 1.00 48.94 81 GLY A N 1
ATOM 635 C CA . GLY A 1 81 ? 10.401 -6.167 14.732 1.00 48.94 81 GLY A CA 1
ATOM 636 C C . GLY A 1 81 ? 11.562 -5.160 14.779 1.00 48.94 81 GLY A C 1
ATOM 637 O O . GLY A 1 81 ? 12.728 -5.525 14.810 1.00 48.94 81 GLY A O 1
ATOM 638 N N . THR A 1 82 ? 11.194 -3.900 15.024 1.00 44.59 82 THR A N 1
ATOM 639 C CA . THR A 1 82 ? 12.045 -2.881 15.664 1.00 44.59 82 THR A CA 1
ATOM 640 C C . THR A 1 82 ? 13.027 -2.167 14.739 1.00 44.59 82 THR A C 1
ATOM 642 O O . THR A 1 82 ? 14.192 -2.526 14.622 1.00 44.59 82 THR A O 1
ATOM 645 N N . GLN A 1 83 ? 12.584 -1.034 14.196 1.00 42.97 83 GLN A N 1
ATOM 646 C CA . GLN A 1 83 ? 13.480 0.109 14.049 1.00 42.97 83 GLN A CA 1
ATOM 647 C C . GLN A 1 83 ? 13.283 0.985 15.293 1.00 42.97 83 GLN A C 1
ATOM 649 O O . GLN A 1 83 ? 12.543 1.967 15.283 1.00 42.97 83 GLN A O 1
ATOM 654 N N . SER A 1 84 ? 13.887 0.560 16.406 1.00 44.81 84 SER A N 1
ATOM 655 C CA . SER A 1 84 ? 14.259 1.495 17.463 1.00 44.81 84 SER A CA 1
ATOM 656 C C . SER A 1 84 ? 15.248 2.451 16.813 1.00 44.81 84 SER A C 1
ATOM 658 O O . SER A 1 84 ? 16.339 2.037 16.429 1.00 44.81 84 SER A O 1
ATOM 660 N N . LEU A 1 85 ? 14.866 3.716 16.646 1.00 48.31 85 LEU A N 1
ATOM 661 C CA . LEU A 1 85 ? 15.879 4.755 16.690 1.00 48.31 85 LEU A CA 1
ATOM 662 C C . LEU A 1 85 ? 16.422 4.718 18.118 1.00 48.31 85 LEU A C 1
ATOM 664 O O . LEU A 1 85 ? 15.781 5.218 19.042 1.00 48.31 85 LEU A O 1
ATOM 668 N N . GLU A 1 86 ? 17.563 4.065 18.303 1.00 47.88 86 GLU A N 1
ATOM 669 C CA . GLU A 1 86 ? 18.471 4.445 19.374 1.00 47.88 86 GLU A CA 1
ATOM 670 C C . GLU A 1 86 ? 18.832 5.914 19.123 1.00 47.88 86 GLU A C 1
ATOM 672 O O . GLU A 1 86 ? 19.548 6.267 18.188 1.00 47.88 86 GLU A O 1
ATOM 677 N N . LEU A 1 87 ? 18.195 6.786 19.906 1.00 59.84 87 LEU A N 1
ATOM 678 C CA . LEU A 1 87 ? 18.725 8.095 20.238 1.00 59.84 87 LEU A CA 1
ATOM 679 C C . LEU A 1 87 ? 19.988 7.817 21.055 1.00 59.84 87 LEU A C 1
ATOM 681 O O . LEU A 1 87 ? 19.905 7.400 22.207 1.00 59.84 87 LEU A O 1
ATOM 685 N N . GLU A 1 88 ? 21.149 7.963 20.430 1.00 55.25 88 GLU A N 1
ATOM 686 C CA . GLU A 1 88 ? 22.395 8.143 21.166 1.00 55.25 88 GLU A CA 1
ATOM 687 C C . GLU A 1 88 ? 22.387 9.587 21.689 1.00 55.25 88 GLU A C 1
ATOM 689 O O . GLU A 1 88 ? 22.616 10.537 20.940 1.00 55.25 88 GLU A O 1
ATOM 694 N N . ASP A 1 89 ? 22.009 9.743 22.960 1.00 53.16 89 ASP A N 1
ATOM 695 C CA . ASP A 1 89 ? 22.258 10.940 23.761 1.00 53.16 89 ASP A CA 1
ATOM 696 C C . ASP A 1 89 ? 23.777 11.044 24.049 1.00 53.16 89 ASP A C 1
ATOM 698 O O . ASP A 1 89 ? 24.313 10.220 24.795 1.00 53.16 89 ASP A O 1
ATOM 702 N N . ASP A 1 90 ? 24.452 12.054 23.483 1.00 45.75 90 ASP A N 1
ATOM 703 C CA . ASP A 1 90 ? 25.714 12.640 23.989 1.00 45.75 90 ASP A CA 1
ATOM 704 C C . ASP A 1 90 ? 25.518 14.147 24.224 1.00 45.75 90 ASP A C 1
ATOM 706 O O . ASP A 1 90 ? 25.032 14.838 23.292 1.00 45.75 90 ASP A O 1
#

Radius of gyration: 14.87 Å; Cα contacts (8 Å, |Δi|>4): 93; chains: 1; bounding box: 44×26×42 Å

Solvent-accessible surface area (backbone atoms only — not comparable to full-atom values): 5386 Å² total; per-residue (Å²): 134,57,75,30,65,11,62,56,81,72,42,77,30,50,41,43,94,59,63,88,44,78,68,72,65,11,51,49,44,38,65,32,37,18,42,68,64,51,52,55,46,57,60,46,52,55,50,52,35,63,76,69,64,53,48,77,88,41,65,72,44,38,51,50,53,50,50,52,47,25,60,71,44,65,64,48,94,81,77,74,79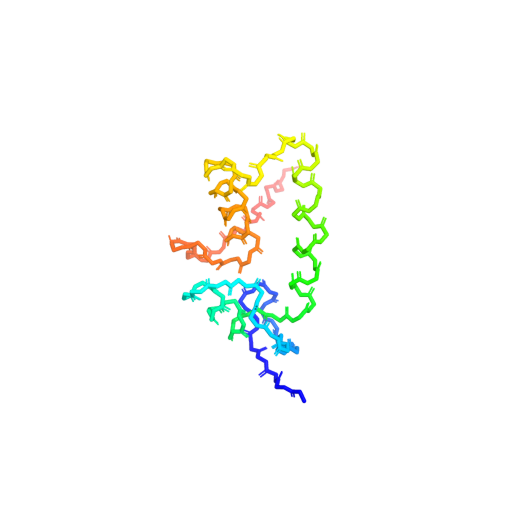,81,87,71,79,78,78,80,87,127

Nearest PDB structures (foldseek):
  1t07-assembly1_A  TM=9.230E-01  e=6.692E-07  Pseudomonas aeruginosa
  1yhd-assembly1_A  TM=8.005E-01  e=5.818E-06  Escherichia coli
  1xs8-assembly1_A  TM=8.516E-01  e=2.753E-05  Salmonella enterica subsp. enterica serovar Typhimurium
  2mzy-assembly1_A  TM=7.059E-01  e=2.960E-06  Burkholderia pseudomallei 1710b